Protein AF-A0A804L778-F1 (afdb_monomer_lite)

Secondary structure (DSSP, 8-state):
----PPPPHHHHHHHHHHHHHHH----S------TTGGGT-----TTGGGT-SPEEEEE--SS-S-TT--EEEEE------

pLDDT: mean 84.31, std 13.64, range [40.88, 95.06]

Sequence (81 aa):
MTTRMKPPLAAVLAMAVAVVSVAAAEVYFEERFGDGWENQWVISDWKKDENMAGDWNHTSGKWTGYPEDKGIHLQLLKLTV

Foldseek 3Di:
DDDPDDPPPVVVVVVVVVVVVVVDDDDPDDDQLAPPVVVVDDDDPVCVVVVPQFDWDWFCPPDHPDRRSTDTDGHGDPPPD

Structure (mmCIF, N/CA/C/O backbone):
data_AF-A0A804L778-F1
#
_entry.id   AF-A0A804L778-F1
#
loop_
_atom_site.group_PDB
_atom_site.id
_atom_site.type_symbol
_atom_site.label_atom_id
_atom_site.label_alt_id
_atom_site.label_comp_id
_atom_site.label_asym_id
_atom_site.label_entity_id
_atom_site.label_seq_id
_atom_site.pdbx_PDB_ins_code
_atom_site.Cartn_x
_atom_site.Cartn_y
_atom_site.Cartn_z
_atom_site.occupancy
_atom_site.B_iso_or_equiv
_atom_site.auth_seq_id
_atom_site.auth_comp_id
_atom_site.auth_asym_id
_atom_site.auth_atom_id
_atom_site.pdbx_PDB_model_num
ATOM 1 N N . MET A 1 1 ? 51.516 1.848 -33.681 1.00 40.88 1 MET A N 1
ATOM 2 C CA . MET A 1 1 ? 50.756 0.639 -34.064 1.00 40.88 1 MET A CA 1
ATOM 3 C C . MET A 1 1 ? 49.955 0.222 -32.837 1.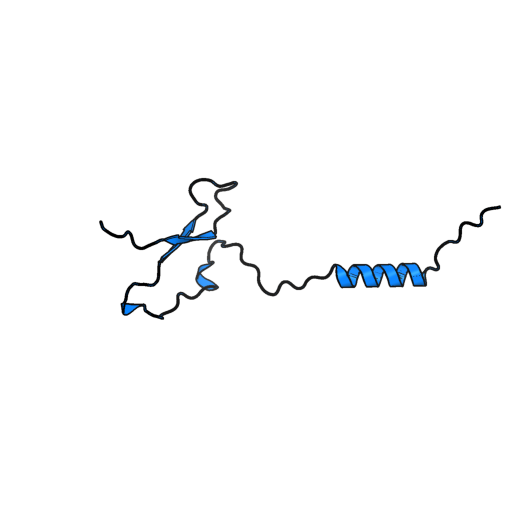00 40.88 1 MET A C 1
ATOM 5 O O . MET A 1 1 ? 50.525 -0.335 -31.913 1.00 40.88 1 MET A O 1
ATOM 9 N N . THR A 1 2 ? 48.694 0.643 -32.737 1.00 50.94 2 THR A N 1
ATOM 10 C CA . THR A 1 2 ? 47.873 0.469 -31.526 1.00 50.94 2 THR A CA 1
ATOM 11 C C . THR A 1 2 ? 47.035 -0.795 -31.684 1.00 50.94 2 THR A C 1
ATOM 13 O O . THR A 1 2 ? 46.065 -0.820 -32.440 1.00 50.94 2 THR A O 1
ATOM 16 N N . THR A 1 3 ? 47.433 -1.880 -31.028 1.00 57.69 3 THR A N 1
ATOM 17 C CA . THR A 1 3 ? 46.696 -3.147 -31.030 1.00 57.69 3 THR A CA 1
ATOM 18 C C . THR A 1 3 ? 45.422 -2.983 -30.204 1.00 57.69 3 THR A C 1
ATOM 20 O O . THR A 1 3 ? 45.468 -2.869 -28.982 1.00 57.69 3 THR A O 1
ATOM 23 N N . ARG A 1 4 ? 44.257 -2.957 -30.861 1.00 61.50 4 ARG A N 1
ATOM 24 C CA . ARG A 1 4 ? 42.954 -2.972 -30.183 1.00 61.50 4 ARG A CA 1
ATOM 25 C C . ARG A 1 4 ? 42.731 -4.359 -29.576 1.00 61.50 4 ARG A C 1
ATOM 27 O O . ARG A 1 4 ? 42.295 -5.277 -30.268 1.00 61.50 4 ARG A O 1
ATOM 34 N N . MET A 1 5 ? 43.043 -4.513 -28.294 1.00 66.94 5 MET A N 1
ATOM 35 C CA . MET A 1 5 ? 42.771 -5.745 -27.555 1.00 66.94 5 MET A CA 1
ATOM 36 C C . MET A 1 5 ? 41.254 -5.916 -27.414 1.00 66.94 5 MET A C 1
ATOM 38 O O . MET A 1 5 ? 40.578 -5.075 -26.825 1.00 66.94 5 MET A O 1
ATOM 42 N N . LYS A 1 6 ? 40.698 -6.984 -27.996 1.00 72.06 6 LYS A N 1
ATOM 43 C CA . LYS A 1 6 ? 39.311 -7.384 -27.735 1.00 72.06 6 LYS A CA 1
ATOM 44 C C . LYS A 1 6 ? 39.289 -8.094 -26.378 1.00 72.06 6 LYS A C 1
ATOM 46 O O . LYS A 1 6 ? 40.137 -8.964 -26.172 1.00 72.06 6 LYS A O 1
ATOM 51 N N . PRO A 1 7 ? 38.377 -7.740 -25.459 1.00 74.25 7 PRO A N 1
ATOM 52 C CA . PRO A 1 7 ? 38.291 -8.434 -24.185 1.00 74.25 7 PRO A CA 1
ATOM 53 C C . PRO A 1 7 ? 37.992 -9.921 -24.433 1.00 74.25 7 PRO A C 1
ATOM 55 O O . PRO A 1 7 ? 37.239 -10.245 -25.359 1.00 74.25 7 PRO A O 1
ATOM 58 N N . PRO A 1 8 ? 38.580 -10.837 -23.644 1.00 87.50 8 PRO A N 1
ATOM 59 C CA . PRO A 1 8 ? 38.281 -12.254 -23.775 1.00 87.50 8 PRO A CA 1
ATOM 60 C C . PRO A 1 8 ? 36.798 -12.490 -23.462 1.00 87.50 8 PRO A C 1
ATOM 62 O O . PRO A 1 8 ? 36.251 -11.882 -22.542 1.00 87.50 8 PRO A O 1
ATOM 65 N N . LEU A 1 9 ? 36.152 -13.393 -24.208 1.00 89.19 9 LEU A N 1
ATOM 66 C CA . LEU A 1 9 ? 34.721 -13.705 -24.071 1.00 89.19 9 LEU A CA 1
ATOM 67 C C . LEU A 1 9 ? 34.327 -14.013 -22.616 1.00 89.19 9 LEU A C 1
ATOM 69 O O . LEU A 1 9 ? 33.283 -13.569 -22.151 1.00 89.19 9 LEU A O 1
ATOM 73 N N . ALA A 1 10 ? 35.203 -14.701 -21.880 1.00 88.62 10 ALA A N 1
ATOM 74 C CA . ALA A 1 10 ? 35.010 -15.015 -20.469 1.00 88.62 10 ALA A CA 1
ATOM 75 C C . ALA A 1 10 ? 34.925 -13.766 -19.571 1.00 88.62 10 ALA A C 1
ATOM 77 O O . ALA A 1 10 ? 34.097 -13.730 -18.667 1.00 88.62 10 ALA A O 1
ATOM 78 N N . ALA A 1 11 ? 35.729 -12.727 -19.828 1.00 91.81 11 ALA A N 1
ATOM 79 C CA . ALA A 1 11 ? 35.679 -11.487 -19.050 1.00 91.81 11 ALA A CA 1
ATOM 80 C C . ALA A 1 11 ? 34.398 -10.693 -19.334 1.00 91.81 11 AL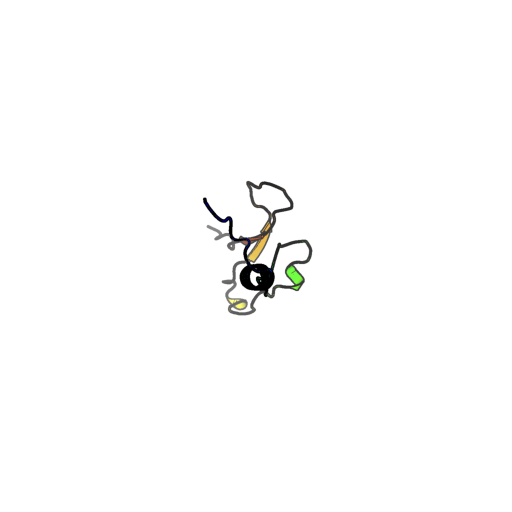A A C 1
ATOM 82 O O . ALA A 1 11 ? 33.801 -10.138 -18.416 1.00 91.81 11 ALA A O 1
ATOM 83 N N . VAL A 1 12 ? 33.944 -10.688 -20.592 1.00 93.38 12 VAL A N 1
ATOM 84 C CA . VAL A 1 12 ? 32.655 -10.083 -20.963 1.00 93.38 12 VAL A CA 1
ATOM 85 C C . VAL A 1 12 ? 31.504 -10.812 -20.269 1.00 93.38 12 VAL A C 1
ATOM 87 O O . VAL A 1 12 ? 30.619 -10.166 -19.714 1.00 93.38 12 VAL A O 1
ATOM 90 N N . LEU A 1 13 ? 31.542 -12.147 -20.245 1.00 94.38 13 LEU A N 1
ATOM 91 C CA . LEU A 1 13 ? 30.520 -12.962 -19.595 1.00 94.38 13 LEU A CA 1
ATOM 92 C C . LEU A 1 13 ? 30.503 -12.751 -18.073 1.00 94.38 13 LEU A C 1
ATOM 94 O O . LEU A 1 13 ? 29.440 -12.545 -17.498 1.00 94.38 13 LEU A O 1
ATOM 98 N N . ALA A 1 14 ? 31.673 -12.738 -17.428 1.00 93.50 14 ALA A N 1
ATOM 99 C CA . ALA A 1 14 ? 31.793 -12.491 -15.991 1.00 93.50 14 ALA A CA 1
ATOM 100 C C . ALA A 1 14 ? 31.259 -11.105 -15.603 1.00 93.50 14 ALA A C 1
ATOM 102 O O . ALA A 1 14 ? 30.525 -10.973 -14.625 1.00 93.50 14 ALA A O 1
ATOM 103 N N . MET A 1 15 ? 31.571 -10.082 -16.402 1.00 93.69 15 MET A N 1
ATOM 104 C CA . MET A 1 15 ? 31.058 -8.732 -16.184 1.00 93.69 15 MET A CA 1
ATOM 105 C C . MET A 1 15 ? 29.537 -8.666 -16.374 1.00 93.69 15 MET A C 1
ATOM 107 O O . MET A 1 15 ? 28.857 -8.030 -15.576 1.00 93.69 15 MET A O 1
ATOM 111 N N . ALA A 1 16 ? 28.986 -9.355 -17.378 1.00 92.56 16 ALA A N 1
ATOM 112 C CA . ALA A 1 16 ? 27.540 -9.425 -17.582 1.00 92.56 16 ALA A CA 1
ATOM 113 C C . ALA A 1 16 ? 26.824 -10.099 -16.398 1.00 92.56 16 ALA A C 1
ATOM 115 O O . ALA A 1 16 ? 25.825 -9.573 -15.914 1.00 92.56 16 ALA A O 1
ATOM 116 N N . VAL A 1 17 ? 27.360 -11.211 -15.883 1.00 92.94 17 VAL A N 1
ATOM 117 C CA . VAL A 1 17 ? 26.810 -11.898 -14.699 1.00 92.94 17 VAL A CA 1
ATOM 118 C C . VAL A 1 17 ? 26.870 -11.000 -13.462 1.00 92.94 17 VAL A C 1
ATOM 120 O O . VAL A 1 17 ? 25.879 -10.893 -12.742 1.00 92.94 17 VAL A O 1
ATOM 123 N N . ALA A 1 18 ? 27.991 -10.305 -13.244 1.00 90.75 18 ALA A N 1
ATOM 124 C CA . ALA A 1 18 ? 28.125 -9.361 -12.137 1.00 90.75 18 ALA A CA 1
ATOM 125 C C . ALA A 1 18 ? 27.079 -8.234 -12.222 1.00 90.75 18 ALA A C 1
ATOM 127 O O . ALA A 1 18 ? 26.417 -7.932 -11.232 1.00 90.75 18 ALA A O 1
ATOM 128 N N . VAL A 1 19 ? 26.858 -7.664 -13.410 1.00 92.06 19 VAL A N 1
ATOM 129 C CA . VAL A 1 19 ? 25.846 -6.613 -13.608 1.00 92.06 19 VAL A CA 1
ATOM 130 C C . VAL A 1 19 ? 24.430 -7.135 -13.349 1.00 92.06 19 VAL A C 1
ATOM 132 O O . VAL A 1 19 ? 23.668 -6.479 -12.644 1.00 92.06 19 VAL A O 1
ATOM 135 N N . VAL A 1 20 ? 24.083 -8.325 -13.851 1.00 91.06 20 VAL A N 1
ATOM 136 C CA . VAL A 1 20 ? 22.762 -8.938 -13.613 1.00 91.06 20 VAL A CA 1
ATOM 137 C C . VAL A 1 20 ? 22.535 -9.207 -12.124 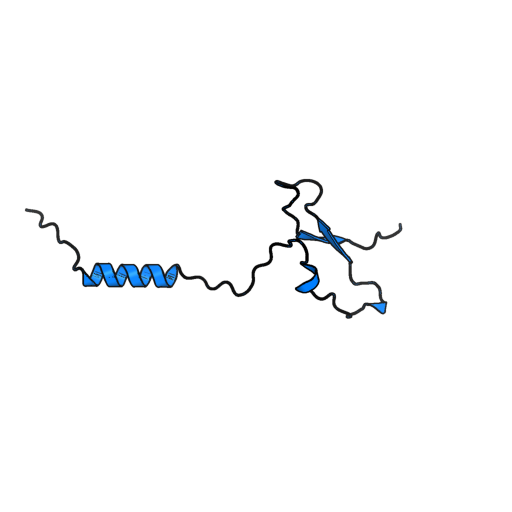1.00 91.06 20 VAL A C 1
ATOM 139 O O . VAL A 1 20 ? 21.444 -8.949 -11.625 1.00 91.06 20 VAL A O 1
ATOM 142 N N . SER A 1 21 ? 23.564 -9.655 -11.398 1.00 85.81 21 SER A N 1
ATOM 143 C CA . SER A 1 21 ? 23.447 -9.916 -9.958 1.00 85.81 21 SER A CA 1
ATOM 144 C C . SER A 1 21 ? 23.165 -8.659 -9.126 1.00 85.81 21 SER A C 1
ATOM 146 O O . SER A 1 21 ? 22.462 -8.746 -8.128 1.00 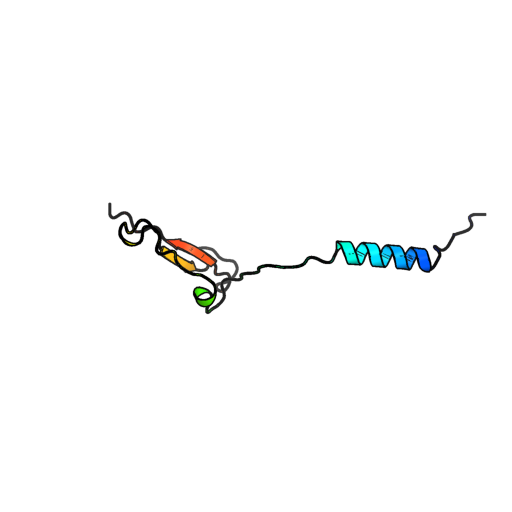85.81 21 SER A O 1
ATOM 148 N N . VAL A 1 22 ? 23.661 -7.490 -9.551 1.00 83.00 22 VAL A N 1
ATOM 149 C CA . VAL A 1 22 ? 23.424 -6.206 -8.866 1.00 83.00 22 VAL A CA 1
ATOM 150 C C . VAL A 1 22 ? 22.084 -5.582 -9.275 1.00 83.00 22 VAL A C 1
ATOM 152 O O . VAL A 1 22 ? 21.489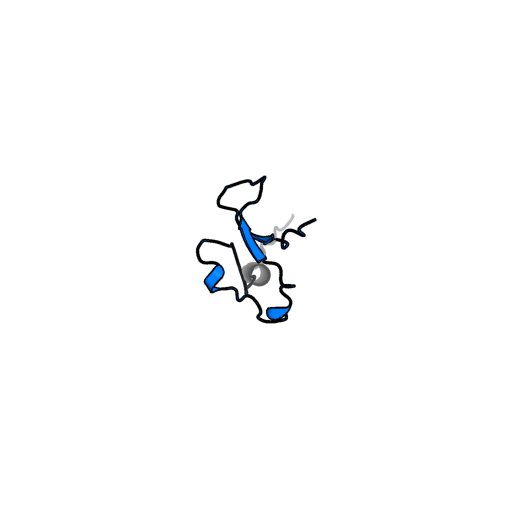 -4.840 -8.500 1.00 83.00 22 VAL A O 1
ATOM 155 N N . ALA A 1 23 ? 21.594 -5.879 -10.481 1.00 83.00 23 ALA A N 1
ATOM 156 C CA . ALA A 1 23 ? 20.318 -5.372 -10.987 1.00 83.00 23 ALA A CA 1
ATOM 157 C C . ALA A 1 23 ? 19.092 -6.161 -10.485 1.00 83.00 23 ALA A C 1
ATOM 159 O O . ALA A 1 23 ? 17.963 -5.700 -10.649 1.00 83.00 23 ALA A O 1
ATOM 160 N N . ALA A 1 24 ? 19.290 -7.343 -9.894 1.00 84.06 24 ALA A N 1
ATOM 161 C CA . 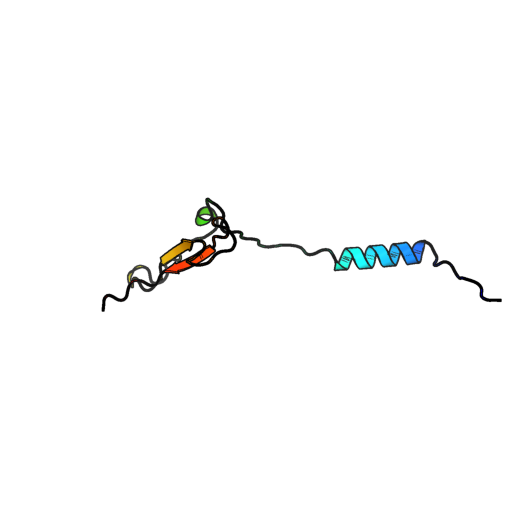ALA A 1 24 ? 18.212 -8.142 -9.327 1.00 84.06 24 ALA A CA 1
ATOM 162 C C . ALA A 1 24 ? 17.830 -7.616 -7.933 1.00 84.06 24 ALA A C 1
ATOM 164 O O . ALA A 1 24 ? 18.575 -7.784 -6.971 1.00 84.06 24 ALA A O 1
ATOM 165 N N . ALA A 1 25 ? 16.656 -6.995 -7.825 1.00 85.31 25 ALA A N 1
ATOM 166 C CA . ALA A 1 25 ? 16.046 -6.641 -6.549 1.00 85.31 25 ALA A CA 1
ATOM 167 C C . ALA A 1 25 ? 14.856 -7.570 -6.284 1.00 85.31 25 ALA A C 1
ATOM 169 O O . ALA A 1 25 ? 13.975 -7.710 -7.133 1.00 85.31 25 ALA A O 1
ATOM 170 N N . GLU A 1 26 ? 14.830 -8.203 -5.114 1.00 89.12 26 GLU A N 1
ATOM 171 C CA . GLU A 1 26 ? 13.657 -8.940 -4.648 1.00 89.12 26 GLU A CA 1
ATOM 172 C C . GLU A 1 26 ? 12.680 -7.964 -3.978 1.00 89.12 26 GLU A C 1
ATOM 174 O O . GLU A 1 26 ? 13.070 -7.164 -3.125 1.00 89.12 26 GLU A O 1
ATOM 179 N N . VAL A 1 27 ? 11.409 -8.011 -4.380 1.00 91.00 27 VAL A N 1
ATOM 180 C CA . VAL A 1 27 ? 10.342 -7.180 -3.812 1.00 91.00 27 VAL A CA 1
ATOM 181 C C . VAL A 1 27 ? 9.559 -8.025 -2.812 1.00 91.00 27 VAL A C 1
ATOM 183 O O . VAL A 1 27 ? 8.725 -8.838 -3.195 1.00 91.00 27 VAL A O 1
ATOM 186 N N . TYR A 1 28 ? 9.840 -7.844 -1.520 1.00 93.75 28 TYR A N 1
ATOM 187 C CA . TYR A 1 28 ? 9.156 -8.580 -0.448 1.00 93.75 28 TYR A CA 1
ATOM 188 C C . TYR A 1 28 ? 7.729 -8.090 -0.181 1.00 93.75 28 TYR A C 1
ATOM 190 O O . TYR A 1 28 ? 6.914 -8.833 0.359 1.00 93.75 28 TYR A O 1
ATOM 198 N N . PHE A 1 29 ? 7.435 -6.836 -0.521 1.00 94.69 29 PHE A N 1
ATOM 199 C CA . PHE A 1 29 ? 6.127 -6.230 -0.323 1.00 94.69 29 PHE A CA 1
ATOM 200 C C . PHE A 1 29 ? 5.908 -5.113 -1.342 1.00 94.69 29 PHE A C 1
ATOM 202 O O . PHE A 1 29 ? 6.775 -4.258 -1.530 1.00 94.69 29 PHE A O 1
ATOM 209 N N . GLU A 1 30 ? 4.740 -5.110 -1.971 1.00 94.31 30 GLU A N 1
ATOM 210 C CA . GLU A 1 30 ? 4.275 -4.049 -2.854 1.00 94.31 30 GLU A CA 1
ATOM 211 C C . GLU A 1 30 ? 2.781 -3.848 -2.606 1.00 94.31 30 GLU A C 1
ATOM 213 O O . GLU A 1 30 ? 2.018 -4.809 -2.597 1.00 94.31 30 GLU A O 1
ATOM 218 N N . GLU A 1 31 ? 2.370 -2.598 -2.414 1.00 94.75 31 GLU A N 1
ATOM 219 C CA . GLU A 1 31 ? 0.972 -2.219 -2.242 1.00 94.75 31 GLU A CA 1
ATOM 220 C C . GLU A 1 31 ? 0.675 -1.029 -3.153 1.00 94.75 31 GLU A C 1
ATOM 222 O O . GLU A 1 31 ? 1.429 -0.051 -3.198 1.00 94.75 31 GLU A O 1
ATOM 227 N N . ARG A 1 32 ? -0.420 -1.137 -3.902 1.00 94.19 32 ARG A N 1
ATOM 228 C CA . ARG A 1 32 ? -0.895 -0.112 -4.840 1.00 94.19 32 ARG A CA 1
ATOM 229 C C . ARG A 1 32 ? -2.224 0.493 -4.413 1.00 94.19 32 ARG A C 1
ATOM 231 O O . ARG A 1 32 ? -2.682 1.415 -5.073 1.00 94.19 32 ARG A O 1
ATOM 238 N N . PHE A 1 33 ? -2.812 -0.021 -3.334 1.00 94.44 33 PHE A N 1
ATOM 239 C CA . PHE A 1 33 ? -4.111 0.371 -2.804 1.00 94.44 33 PHE A CA 1
ATOM 240 C C . PHE A 1 33 ? -5.181 0.324 -3.897 1.00 94.44 33 PHE A C 1
ATOM 242 O O . PHE A 1 33 ? -5.926 1.266 -4.130 1.00 94.44 33 PHE A O 1
ATOM 249 N N . GLY A 1 34 ? -5.217 -0.793 -4.623 1.00 93.62 34 GLY A N 1
ATOM 250 C CA . GLY A 1 34 ? -6.291 -1.066 -5.568 1.00 93.62 34 GLY A CA 1
ATOM 251 C C . GLY A 1 34 ? -7.596 -1.429 -4.857 1.00 93.62 34 GLY A C 1
ATOM 252 O O . GLY A 1 34 ? -7.710 -1.413 -3.627 1.00 93.62 34 GLY A O 1
ATOM 253 N N . ASP A 1 35 ? -8.597 -1.811 -5.644 1.00 91.56 35 ASP A N 1
ATOM 254 C CA . ASP A 1 35 ? -9.830 -2.365 -5.092 1.00 91.56 35 ASP A CA 1
ATOM 255 C C . ASP A 1 35 ? -9.530 -3.644 -4.285 1.00 91.56 35 ASP A C 1
ATOM 257 O O . ASP A 1 35 ? -8.790 -4.522 -4.732 1.00 91.56 35 ASP A O 1
ATOM 261 N N . GLY A 1 36 ? -10.113 -3.752 -3.086 1.00 92.38 36 GLY A N 1
ATOM 262 C CA . GLY A 1 36 ? -9.918 -4.896 -2.193 1.00 92.38 36 GLY A CA 1
ATOM 263 C C . GLY A 1 36 ? -8.649 -4.849 -1.335 1.00 92.38 36 GLY A C 1
ATOM 264 O O . GLY A 1 36 ? -8.264 -5.892 -0.795 1.00 92.38 36 GLY A O 1
ATOM 265 N N . TRP A 1 37 ? -8.015 -3.678 -1.188 1.00 93.44 37 TRP A N 1
ATOM 266 C CA . TRP A 1 37 ? -6.888 -3.454 -0.270 1.00 93.44 37 TRP A CA 1
ATOM 267 C C . TRP A 1 37 ? -7.206 -3.910 1.165 1.00 93.44 37 TRP A C 1
ATOM 269 O O . TRP A 1 37 ? -6.325 -4.403 1.865 1.00 93.44 37 TRP A O 1
ATOM 279 N N . GLU A 1 38 ? -8.473 -3.848 1.591 1.00 93.00 38 GLU A N 1
ATOM 280 C CA . GLU A 1 38 ? -8.916 -4.255 2.929 1.00 93.00 38 GLU A CA 1
ATOM 281 C C . GLU A 1 38 ? -8.593 -5.725 3.249 1.00 93.00 38 GLU A C 1
ATOM 283 O O . GLU A 1 38 ? -8.502 -6.100 4.412 1.00 93.00 38 GLU A O 1
ATOM 288 N N . ASN A 1 39 ? -8.387 -6.569 2.233 1.00 94.75 39 ASN A N 1
ATOM 289 C CA . ASN A 1 39 ? -8.040 -7.978 2.430 1.00 94.75 39 ASN A CA 1
ATOM 290 C C . ASN A 1 39 ? -6.583 -8.191 2.875 1.00 94.75 39 ASN A C 1
ATOM 292 O O . ASN A 1 39 ? -6.257 -9.263 3.381 1.00 94.75 39 ASN A O 1
ATOM 296 N N . GLN A 1 40 ? -5.705 -7.209 2.647 1.00 95.06 40 GLN A N 1
ATOM 297 C CA . GLN A 1 40 ? -4.272 -7.295 2.959 1.00 95.06 40 GLN A CA 1
ATOM 298 C C . GLN A 1 40 ? -3.909 -6.578 4.266 1.00 95.06 40 GLN A C 1
ATOM 300 O O . GLN A 1 40 ? -2.820 -6.784 4.802 1.00 95.06 40 GLN A O 1
ATOM 305 N N . TRP A 1 41 ? -4.815 -5.751 4.796 1.00 94.25 41 TRP A N 1
ATOM 306 C CA . TRP A 1 41 ? -4.561 -4.895 5.950 1.00 94.25 41 TRP A CA 1
ATOM 307 C C . TRP A 1 41 ? -5.544 -5.166 7.086 1.00 94.25 41 TRP A C 1
ATOM 309 O O . TRP A 1 41 ? -6.739 -5.335 6.873 1.00 94.25 41 TRP A O 1
ATOM 319 N N . VAL A 1 42 ? -5.038 -5.160 8.320 1.00 91.88 42 VAL A N 1
ATOM 320 C CA . VAL A 1 42 ? -5.842 -5.376 9.529 1.00 91.88 42 VAL A CA 1
ATOM 321 C C . VAL A 1 42 ? -5.789 -4.124 10.394 1.00 91.88 42 VAL A C 1
ATOM 323 O O . VAL A 1 42 ? -4.708 -3.667 10.773 1.00 91.88 42 VAL A O 1
ATOM 326 N N . ILE A 1 43 ? -6.960 -3.582 10.732 1.00 87.00 43 ILE A N 1
ATOM 327 C CA . ILE A 1 43 ? -7.069 -2.514 11.728 1.00 87.00 43 ILE A CA 1
ATOM 328 C C . ILE A 1 43 ? -6.818 -3.134 13.101 1.00 87.00 43 ILE A C 1
ATOM 330 O O . ILE A 1 43 ? -7.475 -4.097 13.490 1.00 87.00 43 ILE A O 1
ATOM 334 N N . SER A 1 44 ? -5.846 -2.590 13.828 1.00 86.88 44 SER A N 1
ATOM 335 C CA . SER A 1 44 ? -5.506 -3.072 15.165 1.00 86.88 44 SER A CA 1
ATOM 336 C C . SER A 1 44 ? -6.655 -2.841 16.149 1.00 86.88 44 SER A C 1
ATOM 338 O O . SER A 1 44 ? -7.207 -1.746 16.210 1.00 86.88 44 SER A O 1
ATOM 340 N N . ASP A 1 45 ? -6.950 -3.836 16.989 1.00 87.19 45 ASP A N 1
ATOM 341 C CA . ASP A 1 45 ? -7.869 -3.683 18.127 1.00 87.19 45 ASP A CA 1
ATOM 342 C C . ASP A 1 45 ? -7.224 -2.934 19.318 1.00 87.19 45 ASP A C 1
ATOM 344 O O . ASP A 1 45 ? -7.860 -2.704 20.351 1.00 87.19 45 ASP A O 1
ATOM 348 N N . TRP A 1 46 ? -5.955 -2.524 19.209 1.00 85.19 46 TRP A N 1
ATOM 349 C CA . TRP A 1 46 ? -5.289 -1.746 20.252 1.00 85.19 46 TRP A CA 1
ATOM 350 C C . TRP A 1 46 ? -5.967 -0.380 20.442 1.00 85.19 46 TRP A C 1
ATOM 352 O O . TRP A 1 46 ? -6.059 0.408 19.506 1.00 85.19 46 TRP A O 1
ATOM 362 N N . LYS A 1 47 ? -6.418 -0.091 21.674 1.00 80.75 47 LYS A N 1
ATOM 363 C CA . LYS A 1 47 ? -7.143 1.142 22.058 1.00 80.75 47 LYS A CA 1
ATOM 364 C C . LYS A 1 47 ? -8.468 1.366 21.314 1.00 80.75 47 LYS A C 1
ATOM 366 O O . LYS A 1 47 ? -8.953 2.497 21.259 1.00 80.75 47 LYS A O 1
ATOM 371 N N . LYS A 1 48 ? -9.087 0.298 20.802 1.00 81.12 48 LYS A N 1
ATOM 372 C CA . LYS A 1 48 ? -10.409 0.349 20.159 1.00 81.12 48 LYS A CA 1
ATOM 373 C C . LYS A 1 48 ? -11.465 1.028 21.036 1.00 81.12 48 LYS A C 1
ATOM 375 O O . LYS A 1 48 ? -12.185 1.899 20.562 1.00 81.12 48 LYS A O 1
ATOM 380 N N . ASP A 1 49 ? -11.489 0.691 22.325 1.00 83.69 49 ASP A N 1
ATOM 381 C CA . ASP A 1 49 ? -12.473 1.215 23.283 1.00 83.69 49 ASP A CA 1
ATOM 382 C C . ASP A 1 49 ? -12.269 2.703 23.608 1.00 83.69 49 ASP A C 1
ATOM 384 O O . ASP A 1 49 ? -13.205 3.388 24.013 1.00 83.69 49 ASP A O 1
ATOM 388 N N . GLU A 1 50 ? -11.053 3.224 23.415 1.00 83.44 50 GLU A N 1
ATOM 389 C CA . GLU A 1 50 ? -10.748 4.644 23.616 1.00 83.44 50 GLU A CA 1
ATOM 390 C C . GLU A 1 50 ? -11.133 5.485 22.385 1.00 83.44 50 GLU A C 1
ATOM 392 O O . GLU A 1 50 ? -11.086 6.711 22.453 1.00 83.44 50 GLU A O 1
ATOM 397 N N . ASN A 1 51 ? -11.489 4.845 21.259 1.00 75.88 51 ASN A N 1
ATOM 398 C CA . ASN A 1 51 ? -11.719 5.489 19.961 1.00 75.88 51 ASN A CA 1
ATOM 399 C C . ASN A 1 51 ? -10.572 6.444 19.564 1.00 75.88 51 ASN A C 1
ATOM 401 O O . ASN A 1 51 ? -10.779 7.489 18.956 1.00 75.88 51 ASN A O 1
ATOM 405 N N . MET A 1 52 ? -9.348 6.101 19.977 1.00 75.44 52 MET A N 1
ATOM 406 C CA . MET A 1 52 ? -8.141 6.898 19.724 1.00 75.44 52 MET A CA 1
ATOM 407 C C . MET A 1 52 ? -7.425 6.460 18.444 1.00 75.44 52 MET A C 1
ATOM 409 O O . MET A 1 52 ? -6.517 7.150 17.979 1.00 75.44 52 MET A O 1
ATOM 413 N N . ALA A 1 53 ? -7.807 5.311 17.882 1.00 73.38 53 ALA A N 1
ATOM 414 C CA . ALA A 1 53 ? -7.371 4.899 16.559 1.00 73.38 53 ALA A CA 1
ATOM 415 C C . ALA A 1 53 ? -8.111 5.753 15.519 1.00 73.38 53 ALA A C 1
ATOM 417 O O . ALA A 1 53 ? -9.335 5.813 15.521 1.00 73.38 53 ALA A O 1
ATOM 418 N N . GLY A 1 54 ? -7.367 6.461 14.667 1.00 79.19 54 GLY A N 1
ATOM 419 C CA . GLY A 1 54 ? -7.956 7.181 13.537 1.00 79.19 54 GLY A CA 1
ATOM 420 C C . GLY A 1 54 ? -8.487 6.215 12.477 1.00 79.19 54 GLY A C 1
ATOM 421 O O . GLY A 1 54 ? -7.972 5.105 12.338 1.00 79.19 54 GLY A O 1
ATOM 422 N N . ASP A 1 55 ? -9.471 6.666 11.703 1.00 85.94 55 ASP A N 1
ATOM 423 C CA . ASP A 1 55 ? -10.026 5.885 10.599 1.00 85.94 55 ASP A CA 1
ATOM 424 C C . ASP A 1 55 ? -9.133 5.981 9.360 1.00 85.94 55 ASP A C 1
ATOM 426 O O . ASP A 1 55 ? -8.396 6.952 9.155 1.00 85.94 55 ASP A O 1
ATOM 430 N N . TRP A 1 56 ? -9.202 4.968 8.503 1.00 90.50 56 TRP A N 1
ATOM 431 C CA . TRP A 1 56 ? -8.525 4.968 7.212 1.00 90.50 56 TRP A CA 1
ATOM 432 C C . TRP A 1 56 ? -9.531 5.287 6.116 1.00 90.50 56 TRP A C 1
ATOM 434 O O . TRP A 1 56 ? -10.593 4.675 6.029 1.00 90.50 56 TRP A O 1
ATOM 444 N N . ASN A 1 57 ? -9.190 6.247 5.266 1.00 91.25 57 ASN A N 1
ATOM 445 C CA . ASN A 1 57 ? -9.970 6.606 4.095 1.00 91.25 57 ASN A CA 1
ATOM 446 C C . ASN A 1 57 ? -9.187 6.251 2.830 1.00 91.25 57 ASN A C 1
ATOM 448 O O . ASN A 1 57 ? -8.039 6.666 2.670 1.00 91.25 57 ASN A O 1
ATOM 452 N N . HIS A 1 58 ? -9.821 5.515 1.923 1.00 93.69 58 HIS A N 1
ATOM 453 C CA . HIS A 1 58 ? -9.232 5.110 0.656 1.00 93.69 58 HIS A CA 1
ATOM 454 C C . HIS A 1 58 ? -9.532 6.162 -0.422 1.00 93.69 58 HIS A C 1
ATOM 456 O O . HIS A 1 58 ? -10.646 6.245 -0.945 1.00 93.69 58 HIS A O 1
ATOM 462 N N . THR A 1 59 ? -8.558 7.020 -0.729 1.00 94.00 59 THR A N 1
ATOM 463 C CA . THR A 1 59 ? -8.789 8.195 -1.584 1.00 94.00 59 THR A CA 1
ATOM 464 C C . THR A 1 59 ? -7.541 8.626 -2.349 1.00 94.00 59 THR A C 1
ATOM 466 O O . THR A 1 59 ? -6.422 8.445 -1.881 1.00 94.00 59 THR A O 1
ATOM 469 N N . SER A 1 60 ? -7.742 9.248 -3.512 1.00 93.62 60 SER A N 1
ATOM 470 C CA . SER A 1 60 ? -6.706 9.943 -4.289 1.00 93.62 60 SER A CA 1
ATOM 471 C C . SER A 1 60 ? -6.470 11.387 -3.810 1.00 93.62 60 SER A C 1
ATOM 473 O O . SER A 1 60 ? -5.627 12.107 -4.336 1.00 93.62 60 SER A O 1
ATOM 475 N N . GLY A 1 61 ? -7.244 11.855 -2.825 1.00 90.88 61 GLY A N 1
ATOM 476 C CA . GLY A 1 61 ? -7.170 13.223 -2.320 1.00 90.88 61 GLY A CA 1
ATOM 477 C C . GLY A 1 61 ? -7.773 14.271 -3.264 1.00 90.88 61 GLY A C 1
ATOM 478 O O . GLY A 1 61 ? -8.350 13.970 -4.307 1.00 90.88 61 GLY A O 1
ATOM 479 N N . LYS A 1 62 ? -7.671 15.545 -2.859 1.00 91.75 62 LYS A N 1
ATOM 480 C CA . LYS A 1 62 ? -8.270 16.682 -3.586 1.00 91.75 62 LYS A CA 1
ATOM 481 C C . LYS A 1 62 ? -7.578 16.974 -4.920 1.00 91.75 62 LYS A C 1
ATOM 483 O O . LYS A 1 62 ? -8.214 17.474 -5.842 1.00 91.75 62 LYS A O 1
ATOM 488 N N . TRP A 1 63 ? -6.280 16.710 -4.994 1.00 92.88 63 TRP A N 1
ATOM 489 C CA . TRP A 1 63 ? -5.454 16.976 -6.162 1.00 92.88 63 TRP A CA 1
ATOM 490 C C . TRP A 1 63 ? -4.710 15.691 -6.490 1.00 92.88 63 TRP A C 1
ATOM 492 O O . TRP A 1 63 ? -3.912 15.236 -5.676 1.00 92.88 63 TRP A O 1
ATOM 502 N N . THR A 1 64 ? -5.000 15.113 -7.651 1.00 91.69 64 THR A N 1
ATOM 503 C CA . THR A 1 64 ? -4.415 13.844 -8.091 1.00 91.69 64 THR A CA 1
ATOM 504 C C . THR A 1 64 ? -4.048 13.896 -9.572 1.00 91.69 64 THR A C 1
ATOM 506 O O . THR A 1 64 ? -4.642 14.674 -10.324 1.00 91.69 64 THR A O 1
ATOM 509 N N . GLY A 1 65 ? -3.061 13.086 -9.972 1.00 91.25 65 GLY A N 1
ATOM 510 C CA . GLY A 1 65 ? -2.709 12.857 -11.374 1.00 91.25 65 GLY A CA 1
ATOM 511 C C . GLY A 1 65 ? -3.798 12.056 -12.081 1.00 91.25 65 GLY A C 1
ATOM 512 O O . GLY A 1 65 ? -4.285 12.487 -13.127 1.00 91.25 65 GLY A O 1
ATOM 513 N N . TYR A 1 66 ? -4.243 10.967 -11.447 1.00 92.31 66 TYR A N 1
ATOM 514 C CA . TYR A 1 66 ? -5.382 10.175 -11.892 1.00 92.31 66 TYR A CA 1
ATOM 515 C C . TYR A 1 66 ? -6.323 9.780 -10.736 1.00 92.31 66 TYR A C 1
ATOM 517 O O . TYR A 1 66 ? -5.881 9.639 -9.593 1.00 92.31 66 TYR A O 1
ATOM 525 N N . PRO A 1 67 ? -7.636 9.607 -10.984 1.00 89.31 67 PRO A N 1
ATOM 526 C CA . PRO A 1 67 ? -8.591 9.169 -9.956 1.00 89.31 67 PRO A CA 1
ATOM 527 C C . PRO A 1 67 ? -8.280 7.796 -9.338 1.00 89.31 67 PRO A C 1
ATOM 529 O O . PRO A 1 67 ? -8.672 7.526 -8.201 1.00 89.31 67 PRO A O 1
ATOM 532 N N . GLU A 1 68 ? -7.608 6.928 -10.088 1.00 90.19 68 GLU A N 1
ATOM 533 C CA . GLU A 1 68 ? -7.166 5.600 -9.664 1.00 90.19 68 GLU A CA 1
ATOM 534 C C . GLU A 1 68 ? -5.925 5.606 -8.762 1.00 90.19 68 GLU A C 1
ATOM 536 O O . GLU A 1 68 ? -5.670 4.594 -8.114 1.00 90.19 68 GLU A O 1
ATOM 541 N N . ASP A 1 69 ? -5.206 6.730 -8.648 1.00 92.12 69 ASP A N 1
ATOM 542 C CA . ASP A 1 69 ? -4.031 6.882 -7.774 1.00 92.12 69 ASP A CA 1
ATOM 543 C C . ASP A 1 69 ? -4.460 7.047 -6.308 1.00 92.12 69 ASP A C 1
ATOM 545 O O . ASP A 1 69 ? -4.222 8.069 -5.654 1.00 92.12 69 ASP A O 1
ATOM 549 N N . LYS A 1 70 ? -5.187 6.057 -5.798 1.00 94.12 70 LYS A N 1
ATOM 550 C CA . LYS A 1 70 ? -5.685 6.053 -4.432 1.00 94.12 70 LYS A CA 1
ATOM 551 C C . LYS A 1 70 ? -4.616 5.546 -3.468 1.00 94.12 70 LYS A C 1
ATOM 553 O O . LYS A 1 70 ? -3.688 4.829 -3.826 1.00 94.12 70 LYS A O 1
ATOM 558 N N . GLY A 1 71 ? -4.769 5.930 -2.209 1.00 93.81 71 GLY A N 1
ATOM 559 C CA . GLY A 1 71 ? -3.977 5.412 -1.104 1.00 93.81 71 GLY A CA 1
ATOM 560 C C . GLY A 1 71 ? -4.737 5.507 0.210 1.00 93.81 71 GLY A C 1
ATOM 561 O O . GLY A 1 71 ? -5.889 5.953 0.251 1.00 93.81 71 GLY A O 1
ATOM 562 N N . ILE A 1 72 ? -4.074 5.107 1.295 1.00 93.75 72 ILE A N 1
ATOM 563 C CA . ILE A 1 72 ? -4.621 5.241 2.645 1.00 93.75 72 ILE A CA 1
ATOM 564 C C . ILE A 1 72 ? -4.320 6.627 3.193 1.00 93.75 72 ILE A C 1
ATOM 566 O O . ILE A 1 72 ? -3.175 6.992 3.462 1.00 93.75 72 ILE A O 1
ATOM 570 N N . HIS A 1 73 ? -5.384 7.394 3.381 1.00 91.19 73 HIS A N 1
ATOM 571 C CA . HIS A 1 73 ? -5.363 8.664 4.076 1.00 91.19 73 HIS A CA 1
ATOM 572 C C . HIS A 1 73 ? -5.885 8.480 5.498 1.00 91.19 73 HIS A C 1
ATOM 574 O O . HIS A 1 73 ? -6.945 7.892 5.706 1.00 91.19 73 HIS A O 1
ATOM 580 N N . LEU A 1 74 ? -5.171 9.028 6.480 1.00 86.38 74 LEU A N 1
ATOM 581 C CA . LEU A 1 74 ? -5.639 9.021 7.858 1.00 86.38 74 LEU A CA 1
ATOM 582 C C . LEU A 1 74 ? -6.777 10.036 8.013 1.00 86.38 74 LEU A C 1
ATOM 584 O O . LEU A 1 74 ? -6.557 11.246 7.932 1.00 86.38 74 LEU A O 1
ATOM 588 N N . GLN A 1 75 ? -7.989 9.554 8.255 1.00 80.38 75 GLN A N 1
ATOM 589 C CA . GLN A 1 75 ? -9.117 10.398 8.597 1.00 80.38 75 GLN A CA 1
ATOM 590 C C . GLN A 1 75 ? -9.139 10.571 10.114 1.00 80.38 75 GLN A C 1
ATOM 592 O O . GLN A 1 75 ? -9.534 9.681 10.866 1.00 80.38 75 GLN A O 1
ATOM 597 N N . LEU A 1 76 ? -8.695 11.741 10.574 1.00 69.44 76 LEU A N 1
ATOM 598 C CA . LEU A 1 76 ? -8.899 12.124 11.964 1.00 69.44 76 LEU A CA 1
ATOM 599 C C . LEU A 1 76 ? -10.404 12.107 12.246 1.00 69.44 76 LEU A C 1
ATOM 601 O O . LEU A 1 76 ? -11.188 12.661 11.465 1.00 69.44 76 LEU A O 1
ATOM 605 N N . LEU A 1 77 ? -10.799 11.511 13.375 1.00 60.50 77 LEU A N 1
ATOM 606 C CA . LEU A 1 77 ? -12.094 11.796 13.980 1.00 60.50 77 LEU A CA 1
ATOM 607 C C . LEU A 1 77 ? -12.233 13.311 13.982 1.00 60.50 77 LEU A C 1
ATOM 609 O O . LEU A 1 77 ? -11.352 14.008 14.495 1.00 60.50 77 LEU A O 1
ATOM 613 N N . LYS A 1 78 ? -13.285 13.821 13.331 1.00 52.56 78 LYS A N 1
ATOM 614 C CA . LYS A 1 78 ? -13.623 15.239 13.393 1.00 52.56 78 LYS A CA 1
ATOM 615 C C . LYS A 1 78 ? -13.642 15.574 14.876 1.00 52.56 78 LYS A C 1
ATOM 617 O O . LYS A 1 78 ? -14.532 15.119 15.587 1.00 52.56 78 LYS A O 1
ATOM 622 N N . LEU A 1 79 ? -12.625 16.293 15.347 1.00 47.66 79 LEU A N 1
ATOM 623 C CA . LEU A 1 79 ? -12.683 16.961 16.630 1.00 47.66 79 LEU A CA 1
ATOM 624 C C . LEU A 1 79 ? -13.894 17.872 16.491 1.00 47.66 79 LEU A C 1
ATOM 626 O O . LEU A 1 79 ? -13.839 18.872 15.778 1.00 47.66 79 LEU A O 1
ATOM 630 N N . THR A 1 80 ? -15.023 17.431 17.041 1.00 43.59 80 THR A N 1
ATOM 631 C CA . THR A 1 80 ? -16.203 18.263 17.202 1.00 43.59 80 THR A CA 1
ATOM 632 C C . THR A 1 80 ? -15.767 19.368 18.149 1.00 43.59 80 THR A C 1
ATOM 634 O O . THR A 1 80 ? -15.700 19.164 19.360 1.00 43.59 80 THR A O 1
ATOM 637 N N . VAL A 1 81 ? -15.344 20.484 17.563 1.00 41.75 81 VAL A N 1
ATOM 638 C CA . VAL A 1 81 ? -15.266 21.784 18.224 1.00 41.75 81 VAL A CA 1
ATOM 639 C C . VAL A 1 81 ? -16.630 22.435 18.085 1.00 41.75 81 VAL A C 1
ATOM 641 O O . VAL A 1 81 ? -17.195 22.353 16.968 1.00 41.75 81 VAL A O 1
#

Radius of gyration: 25.72 Å; chains: 1; bounding box: 67×37×58 Å

Organism: Musa acuminata subsp. malaccensis (NCBI:txid214687)

InterPro domains:
  IPR001580 Calreticulin/calnexin [PTHR11073] (11-74)
  IPR013320 Concanavalin A-like lectin/glucanase domain superfamily [SSF49899] (22-74)